Protein AF-A0A7H0SML2-F1 (afdb_monomer_lite)

Secondary structure (DSSP, 8-state):
-----SGGGHHHHHHHHHTTTS-HHHHHHHHHHHHH-HHHHHHHHHHHHHHHHHHHHH-PPPPHHHHHHHHHHHHHHHHHTT-

Foldseek 3Di:
DPPPLVCVVVVVVLVVLVPPNDDPVSVVVNVVSCVVDVVSVVVNVVVVVVVVVCCVPPDDPPDPVVVVVVVVVVVVVVVVVVD

Radius of gyration: 19.65 Å; chains: 1; bounding box: 48×16×56 Å

Structure (mmCIF, N/CA/C/O backbone):
data_AF-A0A7H0SML2-F1
#
_entry.id   AF-A0A7H0SML2-F1
#
loop_
_atom_site.group_PDB
_atom_site.id
_atom_site.type_symbol
_atom_site.label_atom_id
_atom_site.label_alt_id
_atom_site.label_comp_id
_atom_site.label_asym_id
_atom_site.label_entity_id
_atom_site.label_seq_id
_atom_site.pdbx_PDB_ins_code
_atom_site.Cartn_x
_atom_site.Cartn_y
_atom_site.Cartn_z
_atom_site.occupancy
_atom_site.B_iso_or_equiv
_atom_site.auth_seq_id
_atom_site.auth_comp_id
_atom_site.auth_asym_id
_atom_site.auth_atom_id
_atom_site.pdbx_PDB_model_num
ATOM 1 N N . MET A 1 1 ? -15.508 7.196 29.228 1.00 35.50 1 MET A N 1
ATOM 2 C CA . MET A 1 1 ? -14.214 6.746 28.680 1.00 35.50 1 MET A CA 1
ATOM 3 C C . MET A 1 1 ? -14.316 6.864 27.172 1.00 35.50 1 MET A C 1
ATOM 5 O O . MET A 1 1 ? -14.724 5.914 26.526 1.00 35.50 1 MET A O 1
ATOM 9 N N . ASN A 1 2 ? -14.080 8.060 26.634 1.00 42.16 2 ASN A N 1
ATOM 10 C CA . ASN A 1 2 ? -13.957 8.238 25.193 1.00 42.16 2 ASN A CA 1
ATOM 11 C C . ASN A 1 2 ? -12.482 7.971 24.899 1.00 42.16 2 ASN A C 1
ATOM 13 O O . ASN A 1 2 ? -11.642 8.835 25.135 1.00 42.16 2 ASN A O 1
ATOM 17 N N . GLN A 1 3 ? -12.149 6.720 24.583 1.00 42.50 3 GLN A N 1
ATOM 18 C CA . GLN A 1 3 ? -10.835 6.423 24.033 1.00 42.50 3 GLN A CA 1
ATOM 19 C C . GLN A 1 3 ? -10.823 7.054 22.647 1.00 42.50 3 GLN A C 1
ATOM 21 O O . GLN A 1 3 ? -11.377 6.498 21.705 1.00 42.50 3 GLN A O 1
ATOM 26 N N . ASP A 1 4 ? -10.240 8.247 22.561 1.00 46.84 4 ASP A N 1
ATOM 27 C CA . ASP A 1 4 ? -9.746 8.810 21.314 1.00 46.84 4 ASP A CA 1
ATOM 28 C C . ASP A 1 4 ? -8.820 7.764 20.684 1.00 46.84 4 ASP A C 1
ATOM 30 O O . ASP A 1 4 ? -7.645 7.657 21.029 1.00 46.84 4 ASP A O 1
ATOM 34 N N . CYS A 1 5 ? -9.361 6.930 19.795 1.00 50.31 5 CYS A N 1
ATOM 35 C CA . CYS A 1 5 ? -8.605 5.877 19.125 1.00 50.31 5 CYS A CA 1
ATOM 36 C C . CYS A 1 5 ? -7.587 6.437 18.119 1.00 50.31 5 CYS A C 1
ATOM 38 O O . CYS A 1 5 ? -6.951 5.667 1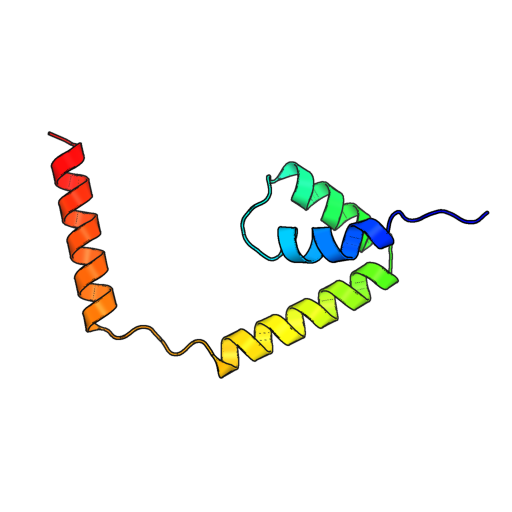7.413 1.00 50.31 5 CYS A O 1
ATOM 40 N N . GLY A 1 6 ? -7.427 7.763 18.005 1.00 56.25 6 GLY A N 1
ATOM 41 C CA . GLY A 1 6 ? -6.568 8.382 16.991 1.00 56.25 6 GLY A CA 1
ATOM 42 C C . GLY A 1 6 ? -7.026 8.096 15.555 1.00 56.2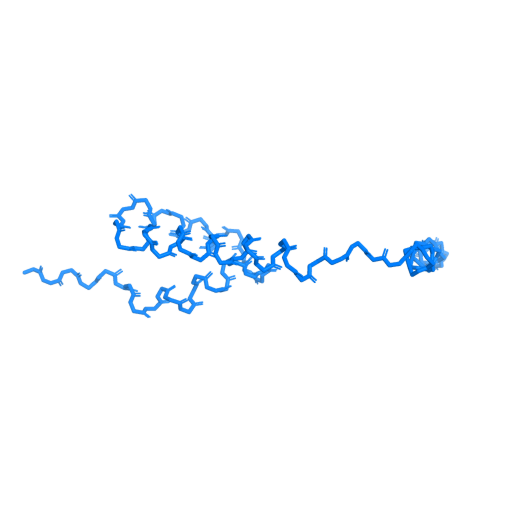5 6 GLY A C 1
ATOM 43 O O . GLY A 1 6 ? -6.303 8.399 14.614 1.00 56.25 6 GLY A O 1
ATOM 44 N N . CYS A 1 7 ? -8.230 7.538 15.373 1.00 61.72 7 CYS A N 1
ATOM 45 C CA . CYS A 1 7 ? -8.734 7.069 14.086 1.00 61.72 7 CYS A CA 1
ATOM 46 C C . CYS A 1 7 ? -8.904 8.201 13.053 1.00 61.72 7 CYS A C 1
ATOM 48 O O . CYS A 1 7 ? -8.895 7.950 11.852 1.00 61.72 7 CYS A O 1
ATOM 50 N N . ASN A 1 8 ? -9.007 9.459 13.497 1.00 57.47 8 ASN A N 1
ATOM 51 C CA . ASN A 1 8 ? -9.131 10.610 12.600 1.00 57.47 8 ASN A CA 1
ATOM 52 C C . ASN A 1 8 ? -7.823 10.906 11.831 1.00 57.47 8 ASN A C 1
ATOM 54 O O . ASN A 1 8 ? -7.876 11.303 10.673 1.00 57.47 8 ASN A O 1
ATOM 58 N N . ASP A 1 9 ? -6.663 10.626 12.438 1.00 58.59 9 ASP A N 1
ATOM 59 C CA . ASP A 1 9 ? -5.323 10.719 11.817 1.00 58.59 9 ASP A CA 1
ATOM 60 C C . ASP A 1 9 ? -5.016 9.508 10.902 1.00 58.59 9 ASP A C 1
ATOM 62 O O . ASP A 1 9 ? -3.997 9.411 10.211 1.00 58.59 9 ASP A O 1
ATOM 66 N N . TYR A 1 10 ? -5.918 8.525 10.918 1.00 61.41 10 TYR A N 1
ATOM 67 C CA . TYR A 1 10 ? -5.698 7.215 10.330 1.00 61.41 10 TYR A CA 1
ATOM 68 C C . TYR A 1 10 ? -6.116 7.136 8.873 1.00 61.41 10 TYR A C 1
ATOM 70 O O . TYR A 1 10 ? -5.500 6.401 8.112 1.00 61.41 10 TYR A O 1
ATOM 78 N N . THR A 1 11 ? -7.121 7.912 8.465 1.00 59.94 11 THR A N 1
ATOM 79 C CA . THR A 1 11 ? -7.567 7.936 7.068 1.00 59.94 11 THR A CA 1
ATOM 80 C C . THR A 1 11 ? -6.426 8.390 6.161 1.00 59.94 11 THR A C 1
ATOM 82 O O . THR A 1 11 ? -6.117 7.712 5.191 1.00 59.94 11 THR A O 1
ATOM 85 N N . GLU A 1 12 ? -5.737 9.478 6.519 1.00 61.34 12 GLU A N 1
ATOM 86 C CA . GLU A 1 12 ? -4.587 10.000 5.768 1.00 61.34 12 GLU A CA 1
ATOM 87 C C . GLU A 1 12 ? -3.393 9.027 5.820 1.00 61.34 12 GLU A C 1
ATOM 89 O O . G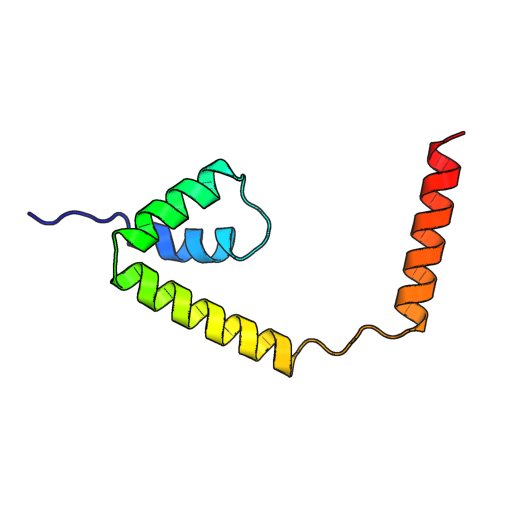LU A 1 12 ? -2.803 8.698 4.792 1.00 61.34 12 GLU A O 1
ATOM 94 N N . SER A 1 13 ? -3.124 8.444 6.994 1.00 59.69 13 SER A N 1
ATOM 95 C CA . SER A 1 13 ? -2.066 7.438 7.174 1.00 59.69 13 SER A CA 1
ATOM 96 C C . SER A 1 13 ? -2.314 6.117 6.429 1.00 59.69 13 SER A C 1
ATOM 98 O O . SER A 1 13 ? -1.360 5.426 6.069 1.00 59.69 13 SER A O 1
ATOM 100 N N . LEU A 1 14 ? -3.575 5.743 6.188 1.00 65.75 14 LEU A N 1
ATOM 101 C CA . LEU A 1 14 ? -3.955 4.536 5.453 1.00 65.75 14 LEU A CA 1
ATOM 102 C C . LEU A 1 14 ? -3.558 4.658 3.979 1.00 65.75 14 LEU A C 1
ATOM 104 O O . LEU A 1 14 ? -2.944 3.740 3.435 1.00 65.75 14 LEU A O 1
ATOM 108 N N . TRP A 1 15 ? -3.838 5.807 3.357 1.00 61.59 15 TRP A N 1
ATOM 109 C CA . TRP A 1 15 ? -3.416 6.105 1.985 1.00 61.59 15 TRP A CA 1
ATOM 110 C C . TRP A 1 15 ? -1.892 6.065 1.846 1.00 61.59 15 TRP A C 1
ATOM 112 O O . TRP A 1 15 ? -1.375 5.484 0.893 1.00 61.59 15 TRP A O 1
ATOM 122 N N . GLU A 1 16 ? -1.168 6.584 2.837 1.00 62.34 16 GLU A N 1
ATOM 123 C CA . GLU A 1 16 ? 0.299 6.585 2.852 1.00 62.34 16 GLU A CA 1
ATOM 124 C C . GLU A 1 16 ? 0.948 5.229 3.159 1.00 62.34 16 GLU A C 1
ATOM 126 O O . GLU A 1 16 ? 2.098 5.010 2.790 1.00 62.34 16 GLU A O 1
ATOM 131 N N . LEU A 1 17 ? 0.266 4.309 3.847 1.00 60.75 17 LEU A N 1
ATOM 132 C CA . LEU A 1 17 ? 0.737 2.923 3.967 1.00 60.75 17 LEU A CA 1
ATOM 133 C C . LEU A 1 17 ? 0.482 2.140 2.679 1.00 60.75 17 LEU A C 1
ATOM 135 O O . LEU A 1 17 ? 1.226 1.222 2.326 1.00 60.75 17 LEU A O 1
ATOM 139 N N . LEU A 1 18 ? -0.602 2.482 1.993 1.00 62.62 18 LEU A N 1
ATOM 140 C CA . LEU A 1 18 ? -1.020 1.834 0.768 1.00 62.62 18 LEU A CA 1
ATOM 141 C C . LEU A 1 18 ? -0.140 2.264 -0.415 1.00 62.62 18 LEU A C 1
ATOM 143 O O . LEU A 1 18 ? 0.211 1.399 -1.226 1.00 62.62 18 LEU A O 1
ATOM 147 N N . ASP A 1 19 ? 0.257 3.529 -0.507 1.00 66.06 19 ASP A N 1
ATOM 148 C CA . ASP A 1 19 ? 1.274 3.998 -1.451 1.00 66.06 19 ASP A CA 1
ATOM 149 C C . ASP A 1 19 ? 2.676 3.817 -0.862 1.00 66.06 19 ASP A C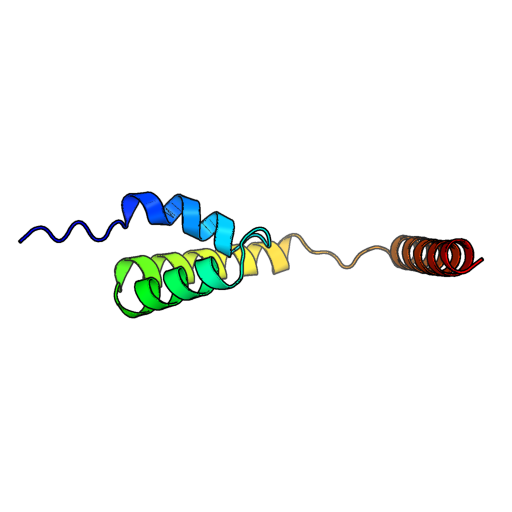 1
ATOM 151 O O . ASP A 1 19 ? 2.917 4.092 0.300 1.00 66.06 19 ASP A O 1
ATOM 155 N N . ALA A 1 20 ? 3.619 3.287 -1.642 1.00 59.56 20 ALA A N 1
ATOM 156 C CA . ALA A 1 20 ? 4.905 2.758 -1.168 1.00 59.56 20 ALA A CA 1
ATOM 157 C C . ALA A 1 20 ? 5.924 3.824 -0.676 1.00 59.56 20 ALA A C 1
ATOM 159 O O . ALA A 1 20 ? 7.059 3.859 -1.152 1.00 59.56 20 ALA A O 1
ATOM 160 N N . GLY A 1 21 ? 5.529 4.702 0.252 1.00 56.78 21 GLY A N 1
ATOM 161 C CA . GLY A 1 21 ? 6.295 5.862 0.714 1.00 56.78 21 GLY A CA 1
ATOM 162 C C . GLY A 1 21 ? 6.723 5.851 2.187 1.00 56.78 21 GLY A C 1
ATOM 163 O O . GLY A 1 21 ? 7.527 6.702 2.564 1.00 56.78 21 GLY A O 1
ATOM 164 N N . ARG A 1 22 ? 6.246 4.920 3.028 1.00 60.56 22 ARG A N 1
ATOM 165 C CA . ARG A 1 22 ? 6.578 4.897 4.469 1.00 60.56 22 ARG A CA 1
ATOM 166 C C . ARG A 1 22 ? 7.707 3.931 4.848 1.00 60.56 22 ARG A C 1
ATOM 168 O O . ARG A 1 22 ? 7.978 2.940 4.170 1.00 60.56 22 ARG A O 1
ATOM 175 N N . SER A 1 23 ? 8.361 4.232 5.973 1.00 66.12 23 SER A N 1
ATOM 176 C CA . SER A 1 23 ? 9.327 3.342 6.622 1.00 66.12 23 SER A CA 1
ATOM 177 C C . SER A 1 23 ? 8.630 2.120 7.235 1.00 66.12 23 SER A C 1
ATOM 179 O O . SER A 1 23 ? 7.481 2.179 7.672 1.00 66.12 23 SER A O 1
ATOM 181 N N . GLU A 1 24 ? 9.346 0.999 7.312 1.00 71.31 24 GLU A N 1
ATOM 182 C CA . GLU A 1 24 ? 8.823 -0.276 7.826 1.00 71.31 24 GLU A CA 1
ATOM 183 C C . GLU A 1 24 ? 8.269 -0.173 9.262 1.00 71.31 24 GLU A C 1
ATOM 185 O O . GLU A 1 24 ? 7.271 -0.814 9.594 1.00 71.31 24 GLU A O 1
ATOM 190 N N . SER A 1 25 ? 8.857 0.696 10.092 1.00 73.19 25 SER A N 1
ATOM 191 C CA . SER A 1 25 ? 8.420 0.949 11.470 1.00 73.19 25 SER A CA 1
ATOM 192 C C . SER A 1 25 ? 7.020 1.560 11.557 1.00 73.19 25 SER A C 1
ATOM 194 O O . SER A 1 25 ? 6.229 1.185 12.420 1.00 73.19 25 SER A O 1
ATOM 196 N N . GLU A 1 26 ? 6.698 2.487 10.657 1.00 69.62 26 GLU A N 1
ATOM 197 C CA . GLU A 1 26 ? 5.387 3.137 10.616 1.00 69.62 26 GLU A CA 1
ATOM 198 C C . GLU A 1 26 ? 4.322 2.168 10.094 1.00 69.62 26 GLU A C 1
ATOM 200 O O . GLU A 1 26 ? 3.214 2.111 10.629 1.00 69.62 26 GLU A O 1
ATOM 205 N N . CYS A 1 27 ? 4.687 1.322 9.126 1.00 73.25 27 CYS A N 1
ATOM 206 C CA . CYS A 1 27 ? 3.813 0.258 8.641 1.00 73.25 27 CYS A CA 1
ATOM 207 C C . CYS A 1 27 ? 3.436 -0.744 9.739 1.00 73.25 27 CYS A C 1
ATOM 209 O O . CYS A 1 27 ? 2.294 -1.204 9.799 1.00 73.25 27 CYS A O 1
ATOM 211 N N . GLN A 1 28 ? 4.384 -1.079 10.613 1.00 78.19 28 GLN A N 1
ATOM 212 C CA . GLN A 1 28 ? 4.155 -2.019 11.704 1.00 78.19 28 GLN A CA 1
ATOM 213 C C . GLN A 1 28 ? 3.193 -1.455 12.759 1.00 78.19 28 GLN A C 1
ATOM 215 O O . GLN A 1 28 ? 2.226 -2.125 13.120 1.00 78.19 28 GLN A O 1
ATOM 220 N N . ARG A 1 29 ? 3.395 -0.200 13.184 1.00 78.12 29 ARG A N 1
ATOM 221 C CA . ARG A 1 29 ? 2.485 0.486 14.119 1.00 78.12 29 ARG A CA 1
ATOM 222 C C . ARG A 1 29 ? 1.065 0.583 13.571 1.00 78.12 29 ARG A C 1
ATOM 224 O O . ARG A 1 29 ? 0.104 0.408 14.318 1.00 78.12 29 ARG A O 1
ATOM 231 N N . LEU A 1 30 ? 0.931 0.830 12.265 1.00 74.06 30 LEU A N 1
ATOM 232 C CA . LEU A 1 30 ? -0.372 0.848 11.611 1.00 74.06 30 LEU A CA 1
ATOM 233 C C . LEU A 1 30 ? -1.030 -0.534 11.729 1.00 74.06 30 LEU A C 1
ATOM 235 O O . LEU A 1 30 ? -2.107 -0.643 12.300 1.00 74.06 30 LEU A O 1
ATOM 239 N N . ARG A 1 31 ? -0.353 -1.614 11.318 1.00 77.75 31 ARG A N 1
ATOM 240 C CA . ARG A 1 31 ? -0.906 -2.981 11.412 1.00 77.75 31 ARG A CA 1
ATOM 241 C C . ARG A 1 31 ? -1.384 -3.353 12.814 1.00 77.75 31 ARG A C 1
ATOM 243 O O . ARG A 1 31 ? -2.452 -3.946 12.940 1.00 77.75 31 ARG A O 1
ATOM 250 N N . GLU A 1 32 ? -0.624 -3.000 13.846 1.00 82.06 32 GLU A N 1
ATOM 251 C CA . GLU A 1 32 ? -0.996 -3.265 15.241 1.00 82.06 32 GLU A CA 1
ATOM 252 C C . GLU A 1 32 ? -2.298 -2.555 15.631 1.00 82.06 32 GLU A C 1
ATOM 254 O O . GLU A 1 32 ? -3.170 -3.163 16.250 1.00 82.06 32 GLU A O 1
ATOM 259 N N . HIS A 1 33 ? -2.481 -1.305 15.202 1.00 81.69 33 HIS A N 1
ATOM 260 C CA . HIS A 1 33 ? -3.731 -0.581 15.418 1.00 81.69 33 HIS A CA 1
ATOM 261 C C . HIS A 1 33 ? -4.905 -1.203 14.643 1.00 81.69 33 HIS A C 1
ATOM 263 O O . HIS A 1 33 ? -5.972 -1.394 15.223 1.00 81.69 33 HIS A O 1
ATOM 269 N N . ILE A 1 34 ? -4.718 -1.582 13.370 1.00 79.00 34 ILE A N 1
ATOM 270 C CA . ILE A 1 34 ? -5.776 -2.238 12.574 1.00 79.00 34 ILE A CA 1
ATOM 271 C C . ILE A 1 34 ? -6.254 -3.525 13.256 1.00 79.00 34 ILE A C 1
ATOM 273 O O . ILE A 1 34 ? -7.447 -3.811 13.271 1.00 79.00 34 ILE A O 1
ATOM 277 N N . GLN A 1 35 ? -5.342 -4.295 13.855 1.00 81.31 35 GLN A N 1
ATOM 278 C CA . GLN A 1 35 ? -5.701 -5.520 14.575 1.00 81.31 35 GLN A CA 1
ATOM 279 C C . GLN A 1 35 ? -6.527 -5.264 15.842 1.00 81.31 35 GLN A C 1
ATOM 281 O O . GLN A 1 35 ? -7.277 -6.141 16.266 1.00 81.31 35 GLN A O 1
ATOM 286 N N . GLN A 1 36 ? -6.392 -4.086 16.450 1.00 82.69 36 GLN A N 1
ATOM 287 C CA . GLN A 1 36 ? -7.090 -3.714 17.681 1.00 82.69 36 GLN A CA 1
ATOM 288 C C . GLN A 1 36 ? -8.375 -2.911 17.424 1.00 82.69 36 GLN A C 1
ATOM 290 O O . GLN A 1 36 ? -9.217 -2.824 18.318 1.00 82.69 36 GLN A O 1
ATOM 295 N N . CYS A 1 37 ? -8.552 -2.354 16.220 1.00 83.31 37 CYS A N 1
ATOM 296 C CA . CYS A 1 37 ? -9.674 -1.486 15.867 1.00 83.31 37 CYS A CA 1
ATOM 297 C C . CYS A 1 37 ? -10.528 -2.075 14.719 1.00 83.31 37 CYS A C 1
ATOM 299 O O . CYS A 1 37 ? -10.104 -2.055 13.558 1.00 83.31 37 CYS A O 1
ATOM 301 N N . PRO A 1 38 ? -11.758 -2.558 14.995 1.00 81.19 38 PRO A N 1
ATOM 302 C CA . PRO A 1 38 ? -12.621 -3.158 13.973 1.00 81.19 38 PRO A CA 1
ATOM 303 C C . PRO A 1 38 ? -13.086 -2.161 12.900 1.00 81.19 38 PRO A C 1
ATOM 305 O O . PRO A 1 38 ? -13.307 -2.557 11.756 1.00 81.19 38 PRO A O 1
ATOM 308 N N . GLU A 1 39 ? -13.203 -0.874 13.233 1.00 81.38 39 GLU A N 1
ATOM 309 C CA . GLU A 1 39 ? -13.583 0.172 12.276 1.00 81.38 39 GLU A CA 1
ATOM 310 C C . GLU A 1 39 ? -12.480 0.407 11.236 1.00 81.38 39 GLU A C 1
ATOM 312 O O . GLU A 1 39 ? -12.743 0.386 10.032 1.00 81.38 39 GLU A O 1
ATOM 317 N N . CYS A 1 40 ? -11.226 0.538 11.680 1.00 79.44 40 CYS A N 1
ATOM 318 C CA . CYS A 1 40 ? -10.075 0.687 10.786 1.00 79.44 40 CYS A CA 1
ATOM 319 C C . CYS A 1 40 ? -9.841 -0.569 9.935 1.00 79.44 40 CYS A C 1
ATOM 321 O O . CYS A 1 40 ? -9.449 -0.460 8.774 1.00 79.44 40 CYS A O 1
ATOM 323 N N . TYR A 1 41 ? -10.134 -1.760 10.470 1.00 82.44 41 TYR A N 1
ATOM 324 C CA . TYR A 1 41 ? -10.107 -2.999 9.690 1.00 82.44 41 TYR A CA 1
ATOM 325 C C . TYR A 1 41 ? -11.151 -3.002 8.565 1.00 82.44 41 TYR A C 1
ATOM 327 O O . TYR A 1 41 ? -10.828 -3.340 7.426 1.00 82.44 41 TYR A O 1
ATOM 335 N N . ALA A 1 42 ? -12.384 -2.567 8.843 1.00 83.94 42 ALA A N 1
ATOM 336 C CA . ALA A 1 42 ? -13.427 -2.459 7.823 1.00 83.94 42 ALA A CA 1
ATOM 337 C C . ALA A 1 42 ? -13.062 -1.452 6.714 1.00 83.94 42 ALA A C 1
ATOM 339 O O . ALA A 1 42 ? -13.312 -1.709 5.531 1.00 83.94 42 ALA A O 1
ATOM 340 N N . GLN A 1 43 ? -12.428 -0.331 7.074 1.00 81.56 43 GLN A N 1
ATOM 341 C CA . GLN A 1 43 ? -11.936 0.644 6.097 1.00 81.56 43 GLN A CA 1
ATOM 342 C C . GLN A 1 43 ? -10.806 0.079 5.231 1.00 81.56 43 GLN A C 1
ATOM 344 O O . GLN A 1 43 ? -10.886 0.189 4.009 1.00 81.56 43 GLN A O 1
ATOM 349 N N . LEU A 1 44 ? -9.812 -0.596 5.824 1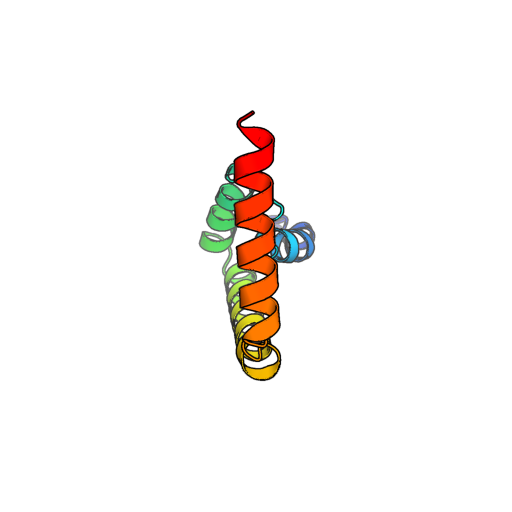.00 83.25 44 LEU A N 1
ATOM 350 C CA . LEU A 1 44 ? -8.732 -1.244 5.070 1.00 83.25 44 LEU A CA 1
ATOM 351 C C . LEU A 1 44 ? -9.286 -2.221 4.025 1.00 83.25 44 LEU A C 1
ATOM 353 O O . LEU A 1 44 ? -8.879 -2.176 2.868 1.00 83.25 44 LEU A O 1
ATOM 357 N N . LEU A 1 45 ? -10.238 -3.074 4.415 1.00 84.06 45 LEU A N 1
ATOM 358 C CA . LEU A 1 45 ? -10.857 -4.032 3.497 1.00 84.06 45 LEU A CA 1
ATOM 359 C C . LEU A 1 45 ? -11.556 -3.339 2.324 1.00 84.06 45 LEU A C 1
ATOM 361 O O . LEU A 1 45 ? -11.475 -3.809 1.188 1.00 84.06 45 LEU A O 1
ATOM 365 N N . THR A 1 46 ? -12.239 -2.228 2.595 1.00 85.38 46 THR A N 1
ATOM 366 C CA . THR A 1 46 ? -12.907 -1.431 1.559 1.00 85.38 46 THR A CA 1
ATOM 367 C C . THR A 1 46 ? -11.878 -0.847 0.592 1.00 85.38 46 THR A C 1
ATOM 369 O O . THR A 1 46 ? -12.020 -0.992 -0.622 1.00 85.38 46 THR A O 1
ATOM 372 N N . GLU A 1 47 ? -10.800 -0.266 1.118 1.00 83.50 47 GLU A N 1
ATOM 373 C CA . GLU A 1 47 ? -9.714 0.279 0.304 1.00 83.50 47 GLU A CA 1
ATOM 374 C C . GLU A 1 47 ? -9.021 -0.795 -0.540 1.00 83.50 47 GLU A C 1
ATOM 376 O O . GLU A 1 47 ? -8.790 -0.601 -1.733 1.00 83.50 47 GLU A O 1
ATOM 381 N N . GLU A 1 48 ? -8.737 -1.973 0.018 1.00 83.75 48 GLU A N 1
ATOM 382 C CA . GLU A 1 48 ? -8.153 -3.079 -0.744 1.00 83.75 48 GLU A CA 1
ATOM 383 C C . GLU A 1 48 ? -9.057 -3.531 -1.898 1.00 83.75 48 GLU A C 1
ATOM 385 O O . GLU A 1 48 ? -8.563 -3.773 -3.003 1.00 83.75 48 GLU A O 1
ATOM 390 N N . GLN A 1 49 ? -10.375 -3.589 -1.681 1.00 86.00 49 GLN A N 1
ATOM 391 C CA . GLN A 1 49 ? -11.346 -3.925 -2.725 1.00 86.00 49 GLN A CA 1
ATOM 392 C C . GLN A 1 49 ? -11.374 -2.878 -3.842 1.00 86.00 49 GLN A C 1
ATOM 394 O O . GLN A 1 49 ? -11.376 -3.238 -5.023 1.00 86.00 49 GLN A O 1
ATOM 399 N N . VAL A 1 50 ? -11.357 -1.591 -3.488 1.00 86.12 50 VAL A N 1
ATOM 400 C CA . VAL A 1 50 ? -11.300 -0.493 -4.462 1.00 86.12 50 VAL A CA 1
ATOM 401 C C . VAL A 1 50 ? -9.992 -0.549 -5.250 1.00 86.12 50 VAL A C 1
ATOM 403 O O . VAL A 1 50 ? -10.019 -0.515 -6.482 1.00 86.12 50 VAL A O 1
ATOM 406 N N . ARG A 1 51 ? -8.844 -0.714 -4.580 1.00 82.31 51 ARG A N 1
ATOM 407 C CA . ARG A 1 51 ? -7.536 -0.842 -5.245 1.00 82.31 51 ARG A CA 1
ATOM 408 C C . ARG A 1 51 ? -7.490 -2.046 -6.176 1.00 82.31 51 ARG A C 1
ATOM 410 O O . ARG A 1 51 ? -6.928 -1.948 -7.266 1.00 82.31 51 ARG A O 1
ATOM 417 N N . GLU A 1 52 ? -8.092 -3.164 -5.786 1.00 84.00 52 GLU A N 1
ATOM 418 C CA . GLU A 1 52 ? -8.178 -4.346 -6.638 1.00 84.00 52 GLU A CA 1
ATOM 419 C C . GLU A 1 52 ? -9.051 -4.108 -7.872 1.00 84.00 52 GLU A C 1
ATOM 421 O O . GLU A 1 52 ? -8.663 -4.461 -8.988 1.00 84.00 52 GLU A O 1
ATOM 426 N N . LEU A 1 53 ? -10.193 -3.438 -7.708 1.00 85.38 53 LEU A N 1
ATOM 427 C CA . LEU A 1 53 ? -11.038 -3.034 -8.828 1.00 85.38 53 LEU A CA 1
ATOM 428 C C . LEU A 1 53 ? -10.275 -2.118 -9.797 1.00 85.38 53 LEU A C 1
ATOM 430 O O . LEU A 1 53 ? -10.287 -2.353 -11.006 1.00 85.38 53 LEU A O 1
ATOM 434 N N . VAL A 1 54 ? -9.563 -1.114 -9.277 1.00 84.06 54 VAL A N 1
ATOM 435 C CA . VAL A 1 54 ? -8.741 -0.198 -10.082 1.00 84.06 54 VAL A CA 1
ATOM 436 C C . VAL A 1 54 ? -7.640 -0.958 -10.818 1.00 84.06 54 VAL A C 1
ATOM 438 O O . VAL A 1 54 ? -7.462 -0.745 -12.016 1.00 84.06 54 VAL A O 1
ATOM 441 N N . ARG A 1 55 ? -6.940 -1.891 -10.159 1.00 81.38 55 ARG A N 1
ATOM 442 C CA . ARG A 1 55 ? -5.928 -2.736 -10.816 1.00 81.38 55 ARG A CA 1
ATOM 443 C C . ARG A 1 55 ? -6.520 -3.532 -11.975 1.00 81.38 55 ARG A C 1
ATOM 445 O O . ARG A 1 55 ? -5.934 -3.574 -13.053 1.00 81.38 55 ARG A O 1
ATOM 452 N N . ARG A 1 56 ? -7.700 -4.121 -11.785 1.00 79.50 56 ARG A N 1
ATOM 453 C CA . ARG A 1 56 ? -8.379 -4.906 -12.826 1.00 79.50 56 ARG A CA 1
ATOM 454 C C . ARG A 1 56 ? -8.855 -4.057 -14.003 1.00 79.50 56 ARG A C 1
ATOM 456 O O . ARG A 1 56 ? -8.767 -4.510 -15.140 1.00 79.50 56 ARG A O 1
ATOM 463 N N . CYS A 1 57 ? -9.360 -2.854 -13.746 1.00 80.38 57 CYS A N 1
ATOM 464 C CA . CYS A 1 57 ? -9.941 -1.995 -14.779 1.00 80.38 57 CYS A CA 1
ATOM 465 C C . CYS A 1 57 ? -8.903 -1.131 -15.510 1.00 80.38 57 CYS A C 1
ATOM 467 O O . CYS A 1 57 ? -9.074 -0.844 -16.692 1.00 80.38 57 CYS A O 1
ATOM 469 N N . CYS A 1 58 ? -7.838 -0.711 -14.824 1.00 71.06 58 CYS A N 1
ATOM 470 C CA . CYS A 1 58 ? -6.954 0.357 -15.296 1.00 71.06 58 CYS A CA 1
ATOM 471 C C . CYS A 1 58 ? -5.512 -0.097 -15.568 1.00 71.06 58 CYS A C 1
ATOM 473 O O . CYS A 1 58 ? -4.730 0.678 -16.118 1.00 71.06 58 CYS A O 1
ATOM 475 N N . CYS A 1 59 ? -5.128 -1.331 -15.223 1.00 68.81 59 CYS A N 1
ATOM 476 C CA . CYS A 1 59 ? -3.785 -1.839 -15.502 1.00 68.81 59 CYS A CA 1
ATOM 477 C C . CYS A 1 59 ? -3.778 -2.748 -16.737 1.00 68.81 59 CYS A C 1
ATOM 479 O O . CYS A 1 59 ? -3.725 -3.972 -16.635 1.00 68.81 59 CYS A O 1
ATOM 481 N N . THR A 1 60 ? -3.770 -2.155 -17.933 1.00 70.19 60 THR A N 1
ATOM 482 C CA . THR A 1 60 ? -3.388 -2.905 -19.138 1.00 70.19 60 THR A CA 1
ATOM 483 C C . THR A 1 60 ? -1.893 -3.222 -19.087 1.00 70.19 60 THR A C 1
ATOM 485 O O . THR A 1 60 ? -1.104 -2.344 -18.719 1.00 70.19 60 THR A O 1
ATOM 488 N N . PRO A 1 61 ? -1.458 -4.437 -19.470 1.00 72.62 61 PRO A N 1
ATOM 489 C CA . PRO A 1 61 ? -0.040 -4.760 -19.498 1.00 72.62 61 PRO A CA 1
ATOM 490 C C . PRO A 1 61 ? 0.694 -3.756 -20.387 1.00 72.62 61 PRO A C 1
ATOM 492 O O . PRO A 1 61 ? 0.263 -3.479 -21.504 1.00 72.62 61 PRO A O 1
ATOM 495 N N . ALA A 1 62 ? 1.820 -3.227 -19.896 1.00 76.62 62 ALA A N 1
ATOM 496 C CA . ALA A 1 62 ? 2.611 -2.259 -20.652 1.00 76.62 62 ALA A CA 1
ATOM 497 C C . ALA A 1 62 ? 2.914 -2.781 -22.076 1.00 76.62 62 ALA A C 1
ATOM 499 O O . ALA A 1 62 ? 3.146 -3.985 -22.241 1.00 76.62 62 ALA A O 1
ATOM 500 N N . PRO A 1 63 ? 2.960 -1.922 -23.106 1.00 86.44 63 PRO A N 1
ATOM 501 C CA . PRO A 1 63 ? 3.350 -2.348 -24.445 1.00 86.44 63 PRO A CA 1
ATOM 502 C C . PRO A 1 63 ? 4.722 -3.037 -24.436 1.00 86.44 63 PRO A C 1
ATOM 504 O O . PRO A 1 63 ? 5.645 -2.609 -23.734 1.00 86.44 63 PRO A O 1
ATOM 507 N N . VAL A 1 64 ? 4.866 -4.118 -25.210 1.00 87.50 64 VAL A N 1
ATOM 508 C CA . VAL A 1 64 ? 6.103 -4.925 -25.261 1.00 87.50 64 VAL A CA 1
ATOM 509 C C . 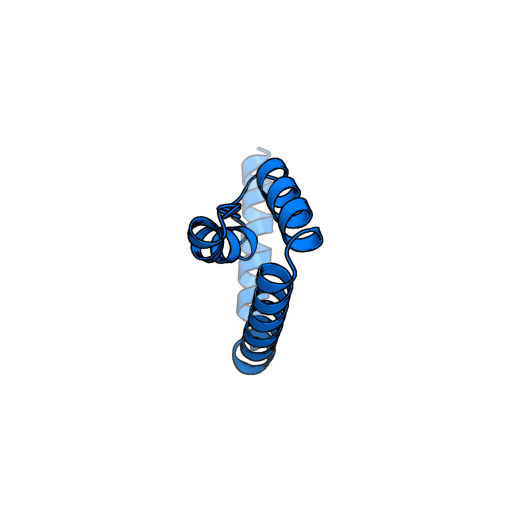VAL A 1 64 ? 7.310 -4.060 -25.629 1.00 87.50 64 VAL A C 1
ATOM 511 O O . VAL A 1 64 ? 8.359 -4.167 -24.997 1.00 87.50 64 VAL A O 1
ATOM 514 N N . GLU A 1 65 ? 7.137 -3.156 -26.589 1.00 89.81 65 GLU A N 1
ATOM 515 C CA . GLU A 1 65 ? 8.173 -2.232 -27.055 1.00 89.81 65 GLU A CA 1
ATOM 516 C C . GLU A 1 65 ? 8.684 -1.324 -25.931 1.00 89.81 65 GLU A C 1
ATOM 518 O O . GLU A 1 65 ? 9.891 -1.131 -25.776 1.00 89.81 65 GLU A O 1
ATOM 523 N N . LEU A 1 66 ? 7.780 -0.809 -25.090 1.00 88.19 66 LEU A N 1
ATOM 524 C CA . LEU A 1 66 ? 8.150 0.029 -23.952 1.00 88.19 66 LEU A CA 1
ATOM 525 C C . LEU A 1 66 ? 8.970 -0.772 -22.931 1.00 88.19 66 LEU A C 1
ATOM 527 O O . LEU A 1 66 ? 10.018 -0.305 -22.481 1.00 88.19 66 LEU A O 1
ATOM 531 N N . ARG A 1 67 ? 8.556 -2.011 -22.622 1.00 87.69 67 ARG A N 1
ATOM 532 C CA . ARG A 1 67 ? 9.314 -2.908 -21.729 1.00 87.69 67 ARG A CA 1
ATOM 533 C C . ARG A 1 67 ? 10.712 -3.209 -22.261 1.00 87.69 67 ARG A C 1
ATOM 535 O O . ARG A 1 67 ? 11.675 -3.193 -21.491 1.00 87.69 67 ARG A O 1
ATOM 542 N N . GLN A 1 68 ? 10.833 -3.475 -23.560 1.00 91.31 68 GLN A N 1
ATOM 543 C CA . GLN A 1 68 ? 12.119 -3.735 -24.206 1.00 91.31 68 GLN A CA 1
ATOM 544 C C . GLN A 1 68 ? 13.033 -2.508 -24.138 1.00 91.31 68 GLN A C 1
ATOM 546 O O . GLN A 1 68 ? 14.180 -2.626 -23.703 1.00 91.31 68 GLN A O 1
ATOM 551 N N . ARG A 1 69 ? 12.510 -1.320 -24.475 1.00 92.25 69 ARG A N 1
ATOM 552 C CA . ARG A 1 69 ? 13.253 -0.052 -24.393 1.00 92.25 69 ARG A CA 1
ATOM 553 C C . ARG A 1 69 ? 13.761 0.219 -22.979 1.00 92.25 69 ARG A C 1
ATOM 555 O O . ARG A 1 69 ? 14.949 0.478 -22.808 1.00 92.25 69 ARG A O 1
ATOM 562 N N . ILE A 1 70 ? 12.900 0.108 -21.968 1.00 90.75 70 ILE A N 1
ATOM 563 C CA . ILE A 1 70 ? 13.278 0.334 -20.564 1.00 90.75 70 ILE A CA 1
ATOM 564 C C . ILE A 1 70 ? 14.347 -0.675 -20.122 1.00 90.75 70 ILE A C 1
ATOM 566 O O . ILE A 1 70 ? 15.365 -0.290 -19.550 1.00 90.75 70 ILE A O 1
ATOM 570 N N . SER A 1 71 ? 14.168 -1.958 -20.444 1.00 90.56 71 SER A N 1
ATOM 571 C CA . SER A 1 71 ? 15.128 -3.012 -20.086 1.00 90.56 71 SER A CA 1
ATOM 572 C C . SER A 1 71 ? 16.511 -2.772 -20.695 1.00 90.56 71 SER A C 1
ATOM 574 O O . SER A 1 71 ? 17.525 -2.954 -20.018 1.00 90.56 71 SER A O 1
ATOM 576 N N . MET A 1 72 ? 16.560 -2.334 -21.957 1.00 90.62 72 MET A N 1
ATOM 577 C CA . MET A 1 72 ? 17.798 -1.967 -22.645 1.00 90.62 72 MET A CA 1
ATOM 578 C C . MET A 1 72 ? 18.483 -0.784 -21.948 1.00 90.62 72 MET A C 1
ATOM 580 O O . MET A 1 72 ? 19.662 -0.872 -21.610 1.00 90.62 72 MET A O 1
ATOM 584 N N . GLN A 1 73 ? 17.741 0.291 -21.664 1.00 88.50 73 GLN A N 1
ATOM 585 C CA . GLN A 1 73 ? 18.277 1.492 -21.011 1.00 88.50 73 GLN A CA 1
ATOM 586 C C . GLN A 1 73 ? 18.828 1.206 -19.606 1.00 88.50 73 GLN A C 1
ATOM 588 O O . GLN A 1 73 ? 19.913 1.673 -19.253 1.00 88.50 73 GLN A O 1
ATOM 593 N N . ILE A 1 74 ? 18.139 0.374 -18.820 1.00 89.12 74 ILE A N 1
ATOM 594 C CA . ILE A 1 74 ? 18.621 -0.062 -17.501 1.00 89.12 74 ILE A CA 1
ATOM 595 C C . ILE A 1 74 ? 19.929 -0.856 -17.627 1.00 89.12 74 ILE A C 1
ATOM 597 O O . ILE A 1 74 ? 20.861 -0.631 -16.852 1.00 89.12 74 ILE A O 1
ATOM 601 N N . ARG A 1 75 ? 20.024 -1.781 -18.594 1.00 86.62 75 ARG A N 1
ATOM 602 C CA . ARG A 1 75 ? 21.249 -2.566 -18.831 1.00 86.62 75 ARG A CA 1
ATOM 603 C C . ARG A 1 75 ? 22.425 -1.674 -19.219 1.00 86.62 75 ARG A C 1
ATOM 605 O O . ARG A 1 75 ? 23.485 -1.813 -18.618 1.00 86.62 75 ARG A O 1
ATOM 612 N N . VAL A 1 76 ? 22.225 -0.743 -20.153 1.00 84.12 76 VAL A N 1
ATOM 613 C CA . VAL A 1 76 ? 23.257 0.217 -20.578 1.00 84.12 76 VAL A CA 1
ATOM 614 C C . VAL A 1 76 ? 23.739 1.045 -19.387 1.00 84.12 76 VAL A C 1
ATOM 616 O O . VAL A 1 76 ? 24.931 1.067 -19.102 1.00 84.12 76 VAL A O 1
ATOM 619 N N . THR A 1 77 ? 22.816 1.621 -18.613 1.00 79.44 77 THR A N 1
ATOM 620 C CA . THR A 1 77 ? 23.150 2.460 -17.448 1.00 79.44 77 THR A CA 1
ATOM 621 C C . THR A 1 77 ? 23.971 1.704 -16.396 1.00 79.44 77 THR A C 1
ATOM 623 O O . THR A 1 77 ? 24.887 2.265 -15.795 1.00 79.44 77 THR A O 1
ATOM 626 N N . ARG A 1 78 ? 23.677 0.415 -16.168 1.00 74.00 78 ARG A N 1
ATOM 627 C CA . ARG A 1 78 ? 24.450 -0.437 -15.245 1.00 74.00 78 ARG A CA 1
ATOM 628 C C . ARG A 1 78 ? 25.877 -0.696 -15.723 1.00 74.00 78 ARG A C 1
ATOM 630 O O . ARG A 1 78 ? 26.761 -0.838 -14.885 1.00 74.00 78 ARG A O 1
ATOM 637 N N . ILE A 1 79 ? 26.096 -0.770 -17.034 1.00 73.69 79 ILE A N 1
ATOM 638 C CA . ILE A 1 79 ? 27.431 -0.949 -17.618 1.00 73.69 79 ILE A CA 1
ATOM 639 C C . ILE A 1 79 ? 28.232 0.350 -17.474 1.00 73.69 79 ILE A C 1
ATOM 641 O O . ILE A 1 79 ? 29.373 0.307 -17.026 1.00 73.69 79 ILE A O 1
ATOM 645 N N . SER A 1 80 ? 27.616 1.502 -17.756 1.00 65.00 80 SER A N 1
ATOM 646 C CA . SER A 1 80 ? 28.265 2.816 -17.661 1.00 65.00 80 SER A CA 1
ATOM 647 C C . SER A 1 80 ? 28.698 3.192 -16.241 1.00 65.00 80 SER A C 1
ATOM 649 O O . SER A 1 80 ? 29.692 3.880 -16.080 1.00 65.00 80 SER A O 1
ATOM 651 N N . ARG A 1 81 ? 27.971 2.754 -15.202 1.00 64.88 81 ARG A N 1
ATOM 652 C CA . ARG A 1 81 ? 28.312 3.044 -13.792 1.00 64.88 81 ARG A CA 1
ATOM 653 C C . ARG A 1 81 ? 29.422 2.162 -13.207 1.00 64.88 81 ARG A C 1
ATOM 655 O O . ARG A 1 81 ? 29.802 2.370 -12.061 1.00 64.88 81 ARG A O 1
ATOM 662 N N . ARG A 1 82 ? 29.871 1.134 -13.934 1.00 60.31 82 ARG A N 1
ATOM 663 C CA . ARG A 1 82 ? 30.908 0.188 -13.485 1.00 60.31 82 ARG A CA 1
ATOM 664 C C . ARG A 1 82 ? 32.301 0.493 -14.050 1.00 60.31 82 ARG A C 1
ATOM 666 O O . ARG A 1 82 ? 33.228 -0.229 -13.693 1.00 60.31 82 ARG A O 1
ATOM 673 N N . GLN A 1 83 ? 32.415 1.486 -14.932 1.00 50.09 83 GLN A N 1
ATOM 674 C CA . GLN A 1 83 ? 33.679 1.983 -15.482 1.00 50.09 83 GLN A CA 1
ATOM 675 C C . GLN A 1 83 ? 34.154 3.217 -14.723 1.00 50.09 83 GLN A C 1
ATOM 677 O O . GLN A 1 83 ? 33.278 3.965 -14.233 1.00 50.09 83 GLN A O 1
#

pLDDT: mean 73.86, std 13.09, range [35.5, 92.25]

Organism: NCBI:txid2684405

InterPro domains:
  IPR024020 Anti sigma-R factor, mycothiol system,RsrA [TIGR03988] (7-79)
  IPR027383 Putative zinc-finger [PF13490] (7-40)

Sequence (83 aa):
MNQDCGCNDYTESLWELLDAGRSESECQRLREHIQQCPECYAQLLTEEQVRELVRRCCCTPAPVELRQRISMQIRVTRISRRQ